Protein AF-A0A0A2CR24-F1 (afdb_monomer)

Mean predicted aligned error: 7.74 Å

Foldseek 3Di:
DDDQAQQEEAEAADLVVVDPDPVVSVVVCVVCVVSNYWYDYPVRPDGRPD

Structure (mmCIF, N/CA/C/O backbone):
data_AF-A0A0A2CR24-F1
#
_entry.id   AF-A0A0A2CR24-F1
#
loop_
_atom_site.group_PDB
_atom_site.id
_atom_site.type_symbol
_atom_site.label_atom_id
_atom_site.label_alt_id
_atom_site.label_comp_id
_atom_site.label_asym_id
_atom_site.label_entity_id
_atom_site.label_seq_id
_atom_site.pdbx_PDB_ins_code
_atom_site.Cartn_x
_atom_site.Cartn_y
_atom_site.Cartn_z
_atom_site.occupancy
_atom_site.B_iso_or_equiv
_atom_site.auth_seq_id
_atom_site.auth_comp_id
_atom_site.auth_asym_id
_atom_site.auth_atom_id
_atom_site.pdbx_PDB_model_num
ATOM 1 N N . MET A 1 1 ? 14.751 -2.084 -15.776 1.00 39.28 1 MET A N 1
ATOM 2 C CA . MET A 1 1 ? 14.078 -0.874 -15.263 1.00 39.28 1 MET A CA 1
ATOM 3 C C . MET A 1 1 ? 12.591 -1.163 -15.305 1.00 39.28 1 MET A C 1
ATOM 5 O O . MET A 1 1 ? 12.048 -1.223 -16.395 1.00 39.28 1 MET A O 1
ATOM 9 N N . ALA A 1 2 ? 11.976 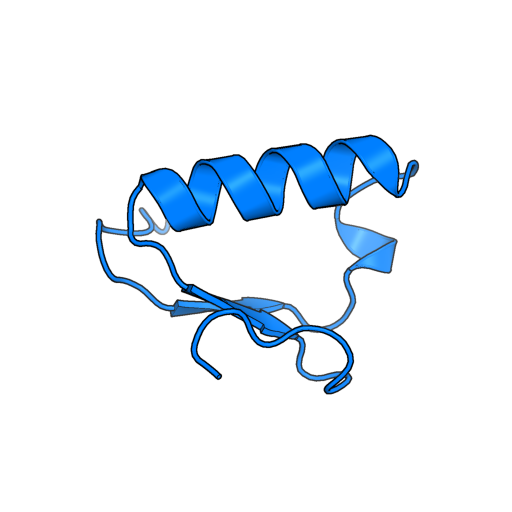-1.487 -14.168 1.00 49.53 2 ALA A N 1
ATOM 10 C CA . ALA A 1 2 ? 10.526 -1.652 -14.105 1.00 49.53 2 ALA A CA 1
ATOM 11 C C . ALA A 1 2 ? 9.935 -0.253 -13.910 1.00 49.53 2 ALA A C 1
ATOM 13 O O . ALA A 1 2 ? 10.103 0.335 -12.842 1.00 49.53 2 ALA A O 1
ATOM 14 N N . ALA A 1 3 ? 9.382 0.318 -14.979 1.00 56.88 3 ALA A N 1
ATOM 15 C CA . ALA A 1 3 ? 8.577 1.525 -14.885 1.00 56.88 3 ALA A CA 1
ATOM 16 C C . ALA A 1 3 ? 7.258 1.129 -14.217 1.00 56.88 3 ALA A C 1
ATOM 18 O O . ALA A 1 3 ? 6.620 0.172 -14.648 1.00 56.88 3 ALA A O 1
ATOM 19 N N . ILE A 1 4 ? 6.926 1.798 -13.119 1.00 59.06 4 ILE A N 1
ATOM 20 C CA . ILE A 1 4 ? 5.631 1.657 -12.459 1.00 59.06 4 ILE A CA 1
ATOM 21 C C . ILE A 1 4 ? 4.711 2.599 -13.235 1.00 59.06 4 ILE A C 1
ATOM 23 O O . ILE A 1 4 ? 5.011 3.791 -13.307 1.00 59.06 4 ILE A O 1
ATOM 27 N N . ASP A 1 5 ? 3.693 2.049 -13.888 1.00 60.56 5 ASP A N 1
ATOM 28 C CA . ASP A 1 5 ? 2.749 2.815 -14.705 1.00 60.56 5 ASP A CA 1
ATOM 29 C C . ASP A 1 5 ? 1.653 3.446 -13.828 1.00 60.56 5 ASP A C 1
ATOM 31 O O . ASP A 1 5 ? 1.438 3.044 -12.677 1.00 60.56 5 ASP A O 1
ATOM 35 N N . GLU A 1 6 ? 0.967 4.461 -14.347 1.00 61.50 6 GLU A N 1
ATOM 36 C CA . GLU A 1 6 ? -0.118 5.134 -13.632 1.00 61.50 6 GLU A CA 1
ATOM 37 C C . GLU A 1 6 ? -1.283 4.150 -13.415 1.00 61.50 6 GLU A C 1
ATOM 39 O O . GLU A 1 6 ? -1.865 3.625 -14.362 1.00 61.50 6 GLU A O 1
ATOM 44 N N . GLY A 1 7 ? -1.629 3.872 -12.151 1.00 65.25 7 GLY A N 1
ATOM 45 C CA . GLY A 1 7 ? -2.636 2.861 -11.790 1.00 65.25 7 GLY A CA 1
ATOM 46 C C . GLY A 1 7 ? -2.073 1.516 -11.320 1.00 65.25 7 GLY A C 1
ATOM 47 O O . GLY A 1 7 ? -2.843 0.669 -10.852 1.00 65.25 7 GLY A O 1
ATOM 48 N N . ASP A 1 8 ? -0.757 1.315 -11.406 1.00 71.00 8 ASP A N 1
ATOM 49 C CA . ASP A 1 8 ? -0.112 0.062 -11.019 1.00 71.00 8 ASP A CA 1
ATOM 50 C C . ASP A 1 8 ? -0.032 -0.109 -9.485 1.00 71.00 8 ASP A C 1
ATOM 52 O O . ASP A 1 8 ? -0.179 0.849 -8.713 1.00 71.00 8 ASP A O 1
ATOM 56 N N . GLU A 1 9 ? 0.159 -1.349 -9.021 1.00 72.62 9 GLU A N 1
ATOM 57 C CA . GLU A 1 9 ? 0.181 -1.680 -7.590 1.00 72.62 9 GLU A CA 1
ATOM 58 C C . GLU A 1 9 ? 1.604 -2.025 -7.135 1.00 72.62 9 GLU A C 1
ATOM 60 O O . GLU A 1 9 ? 2.150 -3.088 -7.432 1.00 72.62 9 GLU A O 1
ATOM 65 N N . LEU A 1 10 ? 2.206 -1.140 -6.343 1.00 76.19 10 LEU A N 1
ATOM 66 C CA . LEU A 1 10 ? 3.514 -1.354 -5.752 1.00 76.19 10 LEU A CA 1
ATOM 67 C C . LEU A 1 10 ? 3.401 -2.217 -4.488 1.00 76.19 10 LEU A C 1
ATOM 69 O O . LEU A 1 10 ? 3.014 -1.750 -3.412 1.00 76.19 10 LEU A O 1
ATOM 73 N N . VAL A 1 11 ? 3.796 -3.484 -4.609 1.00 73.31 11 VAL A N 1
ATOM 74 C CA . VAL A 1 11 ? 3.836 -4.424 -3.484 1.00 73.31 11 VAL A CA 1
ATOM 75 C C . VAL A 1 11 ? 5.188 -4.351 -2.775 1.00 73.31 11 VAL A C 1
ATOM 77 O O . VAL A 1 11 ? 6.227 -4.694 -3.340 1.00 73.31 11 VAL A O 1
ATOM 80 N N . VAL A 1 12 ? 5.190 -3.930 -1.509 1.00 73.75 12 VAL A N 1
ATOM 81 C CA . VAL A 1 12 ? 6.413 -3.738 -0.713 1.00 73.75 12 VAL A CA 1
ATOM 82 C C . VAL A 1 12 ? 6.445 -4.693 0.479 1.00 73.75 12 VAL A C 1
ATOM 84 O O . VAL A 1 12 ? 5.477 -4.824 1.218 1.00 73.75 12 VAL A O 1
ATOM 87 N N . VAL A 1 13 ? 7.569 -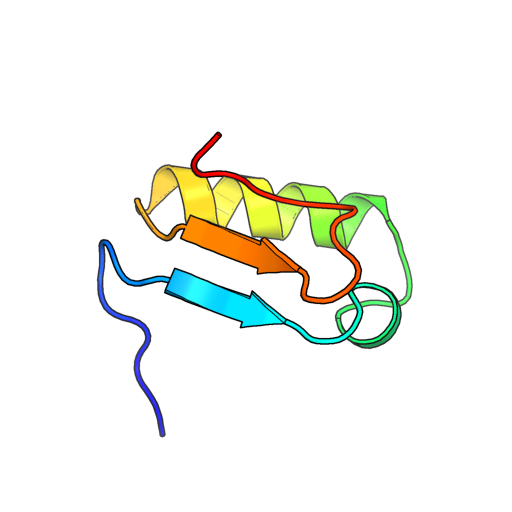5.385 0.700 1.00 68.25 13 VAL A N 1
ATOM 88 C CA . VAL A 1 13 ? 7.672 -6.396 1.775 1.00 68.25 13 VAL A CA 1
ATOM 89 C C . VAL A 1 13 ? 7.665 -5.741 3.161 1.00 68.25 13 VAL A C 1
ATOM 91 O O . VAL A 1 13 ? 6.951 -6.185 4.052 1.00 68.25 13 VAL A O 1
ATOM 94 N N . LYS A 1 14 ? 8.448 -4.670 3.344 1.00 63.12 14 LYS A N 1
ATOM 95 C CA . LYS A 1 14 ? 8.511 -3.872 4.577 1.00 63.12 14 LYS A CA 1
ATOM 96 C C . LYS A 1 14 ? 8.844 -2.421 4.252 1.00 63.12 14 LYS A C 1
ATOM 98 O O . LYS A 1 14 ? 9.880 -2.153 3.647 1.00 63.12 14 LYS A O 1
ATOM 103 N N . LEU A 1 15 ? 8.032 -1.490 4.749 1.00 64.38 15 LEU A N 1
ATOM 104 C CA . LEU A 1 15 ? 8.274 -0.044 4.623 1.00 64.38 15 LEU A CA 1
ATOM 105 C C . LEU A 1 15 ? 9.556 0.422 5.313 1.00 64.38 15 LEU A C 1
ATOM 107 O O . LEU A 1 15 ? 10.173 1.383 4.876 1.00 64.38 15 LEU A O 1
ATOM 111 N N . ASN A 1 16 ? 10.011 -0.314 6.327 1.00 60.94 16 ASN A N 1
ATOM 112 C CA . ASN A 1 16 ? 11.257 -0.041 7.047 1.00 60.94 16 ASN A CA 1
ATOM 113 C C . ASN A 1 16 ? 12.514 -0.138 6.146 1.00 60.94 16 ASN A C 1
ATOM 115 O O . ASN A 1 16 ? 13.589 0.319 6.509 1.00 60.94 16 ASN A O 1
ATOM 119 N N . ARG A 1 17 ? 12.397 -0.740 4.952 1.00 58.12 17 ARG A N 1
ATOM 120 C CA . ARG A 1 17 ? 13.475 -0.759 3.950 1.00 58.12 17 ARG A CA 1
ATOM 121 C C . ARG A 1 17 ? 13.389 0.360 2.920 1.00 58.12 17 ARG A C 1
ATOM 123 O O . ARG A 1 17 ? 14.334 0.492 2.149 1.00 58.12 17 ARG A O 1
ATOM 130 N N . LEU A 1 18 ? 12.285 1.107 2.879 1.00 60.28 18 LEU A N 1
ATOM 131 C CA . LEU A 1 18 ? 12.139 2.198 1.928 1.00 60.28 18 LEU A CA 1
ATOM 132 C C . LEU A 1 18 ? 12.965 3.389 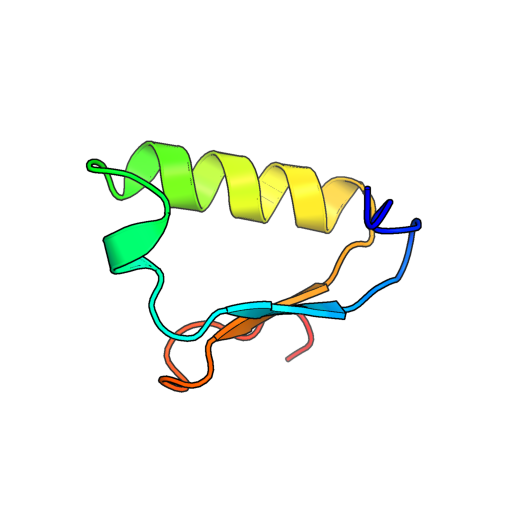2.383 1.00 60.28 18 LEU A C 1
ATOM 134 O O . LEU A 1 18 ? 13.876 3.714 1.642 1.00 60.28 18 LEU A O 1
ATOM 138 N N . GLU A 1 19 ? 12.766 3.951 3.583 1.00 58.00 19 GLU A N 1
ATOM 139 C CA . GLU A 1 19 ? 13.592 5.071 4.078 1.00 58.00 19 GLU A C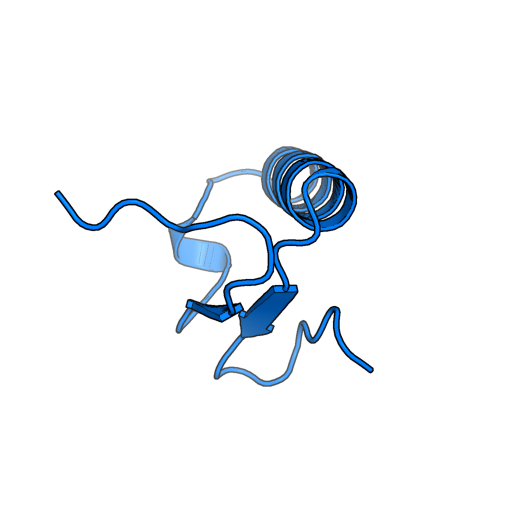A 1
ATOM 140 C C . GLU A 1 19 ? 13.738 5.094 5.608 1.00 58.00 19 GLU A C 1
ATOM 142 O O . GLU A 1 19 ? 12.940 4.514 6.344 1.00 58.00 19 GLU A O 1
ATOM 147 N N . ARG A 1 20 ? 14.791 5.772 6.094 1.00 67.06 20 ARG A N 1
ATOM 148 C CA . ARG A 1 20 ? 15.146 5.897 7.524 1.00 67.06 20 ARG A CA 1
ATOM 149 C C . ARG A 1 20 ? 14.126 6.696 8.350 1.00 67.06 20 ARG A C 1
ATOM 151 O O . ARG A 1 20 ? 14.203 6.657 9.575 1.00 67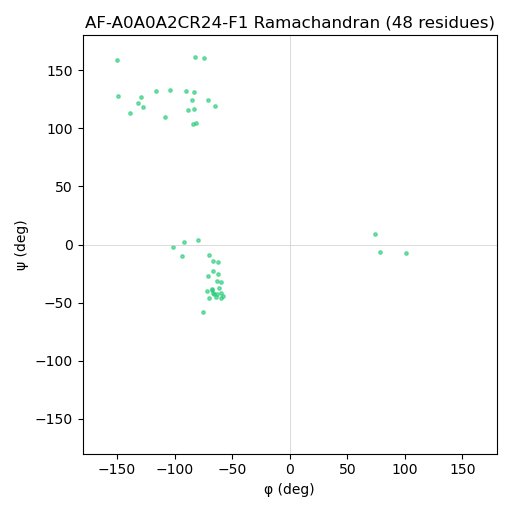.06 20 ARG A O 1
ATOM 158 N N . ASN A 1 21 ? 13.209 7.424 7.709 1.00 74.12 21 ASN A N 1
ATOM 159 C CA . ASN A 1 21 ? 12.289 8.352 8.360 1.00 74.12 21 ASN A CA 1
ATOM 160 C C . ASN A 1 21 ? 10.834 8.099 7.930 1.00 74.12 21 ASN A C 1
ATOM 162 O O . ASN A 1 21 ? 10.523 8.107 6.740 1.00 74.12 21 ASN A O 1
ATOM 166 N N . GLN A 1 22 ? 9.923 7.920 8.896 1.00 69.75 22 GLN A N 1
ATOM 167 C CA . GLN A 1 22 ? 8.500 7.659 8.618 1.00 69.75 22 GLN A CA 1
ATOM 168 C C . GLN A 1 22 ? 7.837 8.785 7.814 1.00 69.75 22 GLN A C 1
ATOM 170 O O . GLN A 1 22 ? 6.954 8.515 7.004 1.00 69.75 22 GLN A O 1
ATOM 175 N N . VAL A 1 23 ? 8.266 10.034 8.009 1.00 80.44 23 VAL A N 1
ATOM 176 C CA . VAL A 1 23 ? 7.678 11.198 7.329 1.00 80.44 23 VAL A CA 1
ATOM 177 C C . VAL A 1 23 ? 7.939 11.169 5.821 1.00 80.44 23 VAL A C 1
ATOM 179 O O . VAL A 1 23 ? 7.022 11.429 5.047 1.00 80.44 23 VAL A O 1
ATOM 182 N N . GLU A 1 24 ? 9.149 10.800 5.391 1.00 78.19 24 GLU A N 1
ATOM 183 C CA . GLU A 1 24 ? 9.488 10.698 3.961 1.00 78.19 24 GLU A CA 1
ATOM 184 C C . GLU A 1 24 ? 8.732 9.552 3.289 1.00 78.19 24 GLU A C 1
ATOM 186 O O . GLU A 1 24 ? 8.189 9.710 2.195 1.00 78.19 24 GLU A O 1
ATOM 191 N N . VAL A 1 25 ? 8.588 8.430 3.999 1.00 76.81 25 VAL A N 1
ATOM 192 C CA . VAL A 1 25 ? 7.787 7.294 3.539 1.00 76.81 25 VAL A CA 1
ATOM 193 C C . VAL A 1 25 ? 6.328 7.704 3.322 1.00 76.81 25 VAL A C 1
ATOM 195 O O . VAL A 1 25 ? 5.762 7.392 2.278 1.00 76.81 25 VAL A O 1
ATOM 198 N N . ILE A 1 26 ? 5.723 8.442 4.260 1.00 78.25 26 ILE A N 1
ATOM 199 C CA . ILE A 1 26 ? 4.346 8.947 4.127 1.00 78.25 26 ILE A CA 1
ATOM 200 C C . ILE A 1 26 ? 4.236 9.940 2.967 1.00 78.25 26 ILE A C 1
ATOM 202 O O . ILE A 1 26 ? 3.311 9.832 2.165 1.00 78.25 26 ILE A O 1
ATOM 206 N N . ALA A 1 27 ? 5.179 10.878 2.844 1.00 82.00 27 ALA A N 1
ATOM 207 C CA . ALA A 1 27 ? 5.179 11.855 1.758 1.00 82.00 27 ALA A CA 1
ATOM 208 C C . ALA A 1 27 ? 5.243 11.169 0.385 1.00 82.00 27 ALA A C 1
ATOM 210 O O . ALA A 1 27 ? 4.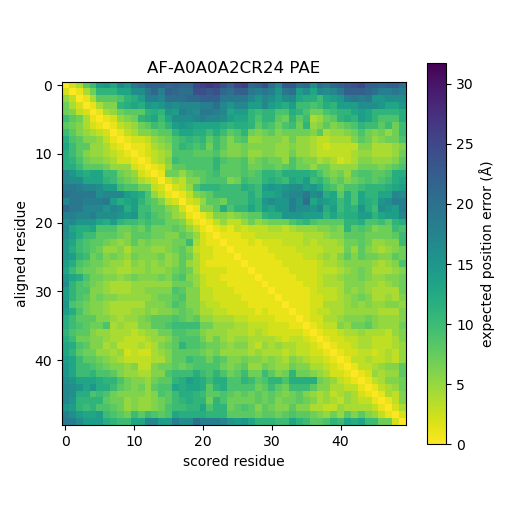493 11.530 -0.521 1.00 82.00 27 ALA A O 1
ATOM 211 N N . ARG A 1 28 ? 6.073 10.129 0.251 1.00 78.25 28 ARG A N 1
ATOM 212 C CA . ARG A 1 28 ? 6.216 9.364 -0.989 1.00 78.25 28 ARG A CA 1
ATOM 213 C C . ARG A 1 28 ? 5.010 8.480 -1.287 1.00 78.25 28 ARG A C 1
ATOM 215 O O . ARG A 1 28 ? 4.587 8.418 -2.434 1.00 78.25 28 ARG A O 1
ATOM 222 N N . LEU A 1 29 ? 4.426 7.840 -0.273 1.00 78.38 29 LEU A N 1
ATOM 223 C CA . LEU A 1 29 ? 3.157 7.115 -0.409 1.00 78.38 29 LEU A CA 1
ATOM 224 C C . LEU A 1 29 ? 2.043 8.042 -0.905 1.00 78.38 29 LEU A C 1
ATOM 226 O O . LEU A 1 29 ? 1.288 7.681 -1.801 1.00 78.38 29 LEU A O 1
ATOM 230 N N . HIS A 1 30 ? 1.962 9.242 -0.334 1.00 80.75 30 HIS A N 1
ATOM 231 C CA . HIS A 1 30 ? 0.958 10.233 -0.693 1.00 80.75 30 HIS A CA 1
ATOM 232 C C . HIS A 1 30 ? 1.160 10.777 -2.116 1.00 80.75 30 HIS A C 1
ATOM 234 O O . HIS A 1 30 ? 0.190 10.990 -2.841 1.00 80.75 30 HIS A O 1
ATOM 240 N N . ASP A 1 31 ? 2.409 10.978 -2.538 1.00 83.62 31 ASP A N 1
ATOM 241 C CA . ASP A 1 31 ? 2.740 11.380 -3.907 1.00 83.62 31 ASP A CA 1
ATOM 242 C C . ASP A 1 31 ? 2.386 10.288 -4.930 1.00 83.62 31 ASP A C 1
ATOM 244 O O . ASP A 1 31 ? 1.757 10.565 -5.947 1.00 83.62 31 ASP A O 1
ATOM 248 N N . LEU A 1 32 ? 2.686 9.027 -4.613 1.00 80.38 32 LEU A N 1
ATOM 249 C CA . LEU A 1 32 ? 2.309 7.869 -5.425 1.00 80.38 32 LEU A CA 1
ATOM 250 C C . LEU A 1 32 ? 0.783 7.706 -5.522 1.00 80.38 32 LEU A C 1
ATOM 252 O O . LEU A 1 32 ? 0.266 7.507 -6.617 1.00 80.38 32 LEU A O 1
ATOM 256 N N . GLN A 1 33 ? 0.041 7.882 -4.423 1.00 79.25 33 GLN A N 1
ATOM 257 C CA . GLN A 1 33 ? -1.425 7.873 -4.474 1.00 79.25 33 GLN A CA 1
ATOM 258 C C . GLN A 1 33 ? -1.988 8.991 -5.357 1.00 79.25 33 GLN A C 1
ATOM 260 O O . GLN A 1 33 ? -2.963 8.766 -6.071 1.00 79.25 33 GLN A O 1
ATOM 265 N N . LYS A 1 34 ? -1.381 10.186 -5.345 1.00 82.31 34 LYS A N 1
ATOM 266 C CA . LYS A 1 34 ? -1.767 11.280 -6.253 1.00 82.31 34 LYS A CA 1
ATOM 267 C C . LYS A 1 34 ? -1.536 10.935 -7.723 1.00 82.31 34 LYS A C 1
ATOM 269 O O . LYS A 1 34 ? -2.294 11.403 -8.564 1.00 82.31 34 LYS A O 1
ATOM 274 N N . GLN A 1 35 ? -0.529 10.117 -8.012 1.00 81.88 35 GLN A N 1
ATOM 275 C CA . GLN A 1 35 ? -0.256 9.562 -9.341 1.00 81.88 35 GLN A CA 1
ATOM 276 C C . GLN A 1 35 ? -1.163 8.359 -9.677 1.00 81.88 35 GLN A C 1
ATOM 278 O O . GLN A 1 35 ? -0.998 7.724 -10.712 1.00 81.88 35 GLN A O 1
ATOM 283 N N . GLY A 1 36 ? -2.113 8.006 -8.801 1.00 79.44 36 GLY A N 1
ATOM 284 C CA . GLY A 1 36 ? -2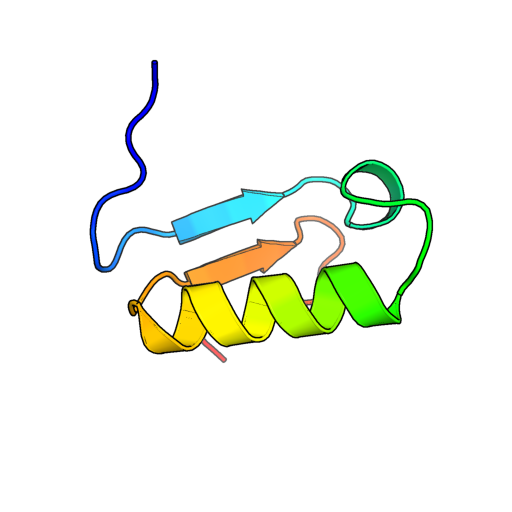.994 6.850 -8.977 1.00 79.44 36 GLY A CA 1
ATOM 285 C C . GLY A 1 36 ? -2.310 5.504 -8.729 1.00 79.44 36 GLY A C 1
ATOM 286 O O . GLY A 1 36 ? -2.900 4.462 -8.997 1.00 79.44 36 GLY A O 1
ATOM 287 N N . ILE A 1 37 ? -1.081 5.505 -8.213 1.00 83.38 37 ILE A N 1
ATOM 288 C CA . ILE A 1 37 ? -0.311 4.299 -7.920 1.00 83.38 37 ILE A CA 1
ATOM 289 C C . ILE A 1 37 ? -0.713 3.803 -6.533 1.00 83.38 37 ILE A C 1
ATOM 291 O O . ILE A 1 37 ? -0.615 4.520 -5.532 1.00 83.38 37 ILE A O 1
ATOM 295 N 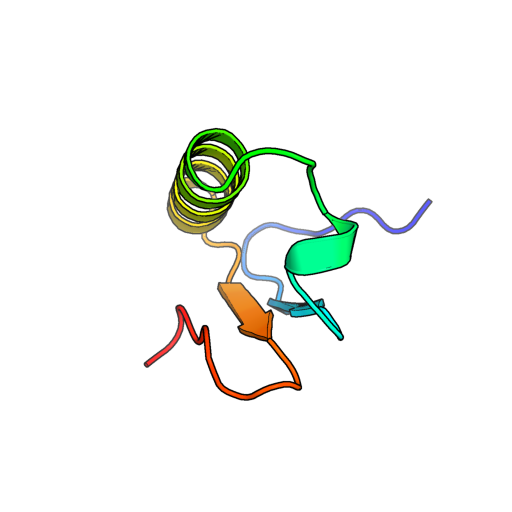N . HIS A 1 38 ? -1.147 2.550 -6.459 1.00 80.69 38 HIS A N 1
ATOM 296 C CA . HIS A 1 38 ? -1.551 1.933 -5.204 1.00 80.69 38 HIS A CA 1
ATOM 297 C C . HIS A 1 38 ? -0.352 1.251 -4.556 1.00 80.69 38 HIS A C 1
ATOM 299 O O . HIS A 1 38 ? 0.357 0.483 -5.187 1.00 80.69 38 HIS A O 1
ATOM 305 N N . ILE A 1 39 ? -0.120 1.484 -3.272 1.00 78.25 39 ILE A N 1
ATOM 306 C CA . ILE A 1 39 ? 0.877 0.763 -2.482 1.00 78.25 39 ILE A CA 1
ATOM 307 C C . ILE A 1 39 ? 0.198 -0.250 -1.567 1.00 78.25 39 ILE A C 1
ATOM 309 O O . ILE A 1 39 ? -0.739 0.085 -0.828 1.00 78.25 39 ILE A O 1
ATOM 313 N N . LYS A 1 40 ? 0.741 -1.469 -1.571 1.00 80.25 40 LYS A N 1
ATOM 314 C CA . LYS A 1 40 ? 0.346 -2.564 -0.689 1.00 80.25 40 LYS A CA 1
ATOM 315 C C . LYS A 1 40 ? 1.563 -3.133 0.031 1.00 80.25 40 LYS A C 1
ATOM 317 O O . LYS A 1 40 ? 2.479 -3.672 -0.584 1.00 80.25 40 LYS A O 1
ATOM 322 N N . ALA A 1 41 ? 1.574 -3.045 1.354 1.00 78.88 41 ALA A N 1
ATOM 323 C CA . ALA A 1 41 ? 2.586 -3.692 2.173 1.00 78.88 41 ALA A CA 1
ATOM 324 C C . ALA A 1 41 ? 2.212 -5.162 2.428 1.00 78.88 41 ALA A C 1
ATOM 326 O O . ALA A 1 41 ? 1.101 -5.447 2.872 1.00 78.88 41 ALA A O 1
ATOM 327 N N . LEU A 1 42 ? 3.146 -6.096 2.215 1.00 74.31 42 LEU A N 1
ATOM 328 C CA . LEU A 1 42 ? 2.943 -7.520 2.538 1.00 74.31 42 LEU A CA 1
ATOM 329 C C . LEU A 1 42 ? 2.824 -7.778 4.041 1.00 74.31 42 LEU A C 1
ATOM 331 O O . LEU A 1 42 ? 2.227 -8.769 4.446 1.00 74.31 42 LEU A O 1
ATOM 335 N N . ASP A 1 43 ? 3.364 -6.875 4.857 1.00 72.69 43 ASP A N 1
ATOM 336 C CA . ASP A 1 43 ? 3.198 -6.885 6.313 1.00 72.69 43 ASP A CA 1
ATOM 337 C C . ASP A 1 43 ? 1.754 -6.527 6.737 1.00 72.69 43 ASP A C 1
ATOM 339 O O . ASP A 1 43 ? 1.401 -6.636 7.903 1.00 72.69 43 ASP A O 1
ATOM 343 N N . GLY A 1 44 ? 0.903 -6.083 5.799 1.00 69.06 44 GLY A N 1
ATOM 344 C CA . GLY A 1 44 ? -0.504 -5.745 6.044 1.00 69.06 44 GLY A CA 1
ATOM 345 C C . GLY A 1 44 ? -0.737 -4.382 6.702 1.00 69.06 44 GLY A C 1
ATOM 346 O O . GLY A 1 44 ? -1.878 -3.944 6.799 1.00 69.06 44 GLY A O 1
ATOM 347 N N . LEU A 1 45 ? 0.326 -3.681 7.107 1.00 72.19 45 LEU A N 1
ATOM 348 C CA . LEU A 1 45 ? 0.236 -2.386 7.794 1.00 72.19 45 LEU A CA 1
ATOM 349 C C . LEU A 1 45 ? -0.221 -1.226 6.902 1.00 72.19 45 LEU A C 1
ATOM 351 O O . LEU A 1 45 ? -0.768 -0.251 7.408 1.00 72.19 45 LEU A O 1
ATOM 355 N N . ILE A 1 46 ? 0.030 -1.298 5.592 1.00 71.25 46 ILE A N 1
ATOM 356 C CA . ILE A 1 46 ? -0.342 -0.247 4.639 1.00 71.25 46 ILE A CA 1
ATOM 357 C C . ILE A 1 46 ? -1.033 -0.885 3.446 1.00 71.25 46 ILE A C 1
ATOM 359 O O . ILE A 1 46 ? -0.457 -1.716 2.747 1.00 71.25 46 ILE A O 1
ATOM 363 N N . ASN A 1 47 ? -2.261 -0.454 3.198 1.00 74.19 47 ASN A N 1
ATOM 364 C CA . ASN A 1 47 ? -2.991 -0.729 1.977 1.00 74.19 47 ASN A CA 1
ATOM 365 C C . ASN A 1 47 ? -3.710 0.558 1.581 1.00 74.19 47 ASN A C 1
ATOM 367 O O . ASN A 1 47 ? -4.588 1.026 2.294 1.00 74.19 47 ASN A O 1
ATOM 371 N N . THR A 1 48 ? -3.288 1.143 0.469 1.00 72.25 48 THR A N 1
ATOM 372 C CA . THR A 1 48 ? -3.820 2.422 -0.030 1.00 72.25 48 THR A CA 1
ATOM 373 C C . THR A 1 48 ? -4.988 2.249 -1.007 1.00 72.25 48 THR A C 1
ATOM 375 O O . THR A 1 48 ? -5.505 3.234 -1.524 1.00 72.25 48 THR A O 1
ATOM 378 N N . ARG A 1 49 ? -5.409 1.002 -1.257 1.00 68.88 49 ARG A N 1
ATOM 379 C CA . ARG A 1 49 ? -6.567 0.636 -2.088 1.00 68.88 49 ARG A CA 1
ATOM 380 C C . ARG A 1 49 ? -7.811 0.276 -1.255 1.00 68.88 49 ARG A C 1
ATOM 382 O O . ARG A 1 49 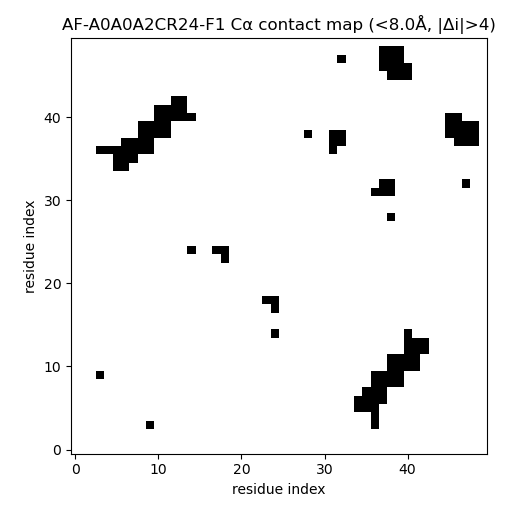? -8.833 -0.094 -1.828 1.00 68.88 49 ARG A O 1
ATOM 389 N N . ALA A 1 50 ? -7.694 0.293 0.075 1.00 56.94 50 ALA A N 1
ATOM 390 C CA . ALA A 1 50 ? -8.762 -0.067 1.009 1.00 56.94 50 ALA A CA 1
ATOM 391 C C . ALA A 1 50 ? -9.711 1.104 1.285 1.00 56.94 50 ALA A C 1
ATOM 393 O O . ALA A 1 50 ? -9.223 2.256 1.322 1.00 56.94 50 ALA A O 1
#

Nearest PDB structures (foldseek):
  2gm5-assembly1_A  TM=8.526E-01  e=6.878E-02  Escherichia coli
  1ght-assembly1_A  TM=7.531E-01  e=2.625E-02  Escherichia coli
  2gm5-assembly1_B  TM=8.536E-01  e=1.193E-01  Escherichia coli
  3l4e-assembly1_A  TM=5.743E-01  e=1.326E+00  Listeria monocytogenes EGD-e

Secondary structure (DSSP, 8-state):
--PPPTT-EEEES-GGGT-S-HHHHHHHHHHHHHTT-EEEETTSS-BTT-

Radius of gyration: 10.45 Å; Cα contacts (8 Å, |Δi|>4): 60; chains: 1; bounding box: 24×19×24 Å

Sequence (50 aa):
MAAIDEGDELVVVKLNRLERNQVEVIARLHDLQKQGIHIKALDGLINTRA

pLDDT: mean 71.12, std 9.63, range [39.28, 83.62]

Solvent-accessible surface area (backbone atoms only — not comparable to full-atom values): 3127 Å² total; per-residue (Å²): 134,87,79,83,54,81,59,36,76,50,76,39,72,54,71,81,73,72,48,100,44,72,65,60,49,52,54,50,52,52,52,35,46,74,54,47,27,32,46,37,34,73,72,66,86,43,60,69,83,114